Protein AF-A0A7X8XMK5-F1 (afdb_monomer)

Sequence (137 aa):
MNPPAPGGGRPLQSAGFRRRPGPAPDHGAAGRVPAVRRRPLTEQEPGGHGGRRTATLVVAGASLPSQVTALRQRFAHLPIRWLGAISSADLPALYAAATAFVFPSLQEGFGLPVLEAMSCGPPVACSNTSSLPEVAG

Secondary structure (DSSP, 8-state):
--PPPPPPPPP-------PPPPPPPPS------EEEEEPPGGG--S--TT----EEEEEES---HHHHHHHHHHTTTS-EEEEES--TTTHHHHHHT-SEEEE--S--SS-HHHHHHHHT---EEE-SSTTHHHHH-

Structure (mmCIF, N/CA/C/O backbone):
data_AF-A0A7X8XMK5-F1
#
_entry.id   AF-A0A7X8XMK5-F1
#
loop_
_atom_site.group_PDB
_atom_site.id
_atom_site.type_symbol
_atom_site.label_atom_id
_atom_site.label_alt_id
_atom_site.label_comp_id
_atom_site.label_asym_id
_atom_site.label_entity_id
_atom_site.label_seq_id
_atom_site.pdbx_PDB_ins_code
_atom_site.Cartn_x
_atom_site.Cartn_y
_atom_site.Cartn_z
_atom_site.occupancy
_atom_site.B_iso_or_equiv
_atom_site.auth_seq_id
_atom_site.auth_comp_id
_atom_site.auth_asym_id
_atom_site.auth_atom_id
_atom_site.pdbx_PDB_model_num
ATOM 1 N N . MET A 1 1 ? 2.934 40.008 61.803 1.00 47.47 1 MET A N 1
ATOM 2 C CA . MET A 1 1 ? 2.582 38.616 61.451 1.00 47.47 1 MET A CA 1
ATOM 3 C C . MET A 1 1 ? 1.453 38.712 60.430 1.00 47.47 1 MET A C 1
ATOM 5 O O . MET A 1 1 ? 0.412 39.242 60.782 1.00 47.47 1 MET A O 1
ATOM 9 N N . ASN A 1 2 ? 1.702 38.380 59.161 1.00 45.16 2 ASN A N 1
ATOM 10 C CA . ASN A 1 2 ? 0.751 38.548 58.046 1.00 45.16 2 ASN A CA 1
ATOM 11 C C . ASN A 1 2 ? 0.429 37.147 57.475 1.00 45.16 2 ASN A C 1
ATOM 13 O O . ASN A 1 2 ? 1.353 36.327 57.449 1.00 45.16 2 ASN A O 1
ATOM 17 N N . PRO A 1 3 ? -0.814 36.825 57.066 1.00 57.38 3 PRO A N 1
ATOM 18 C CA . PRO A 1 3 ? -1.158 35.482 56.600 1.00 57.38 3 PRO A CA 1
ATOM 19 C C . PRO A 1 3 ? -0.634 35.210 55.174 1.00 57.38 3 PRO A C 1
ATOM 21 O O . PRO A 1 3 ? -0.440 36.154 54.403 1.00 57.38 3 PRO A O 1
ATOM 24 N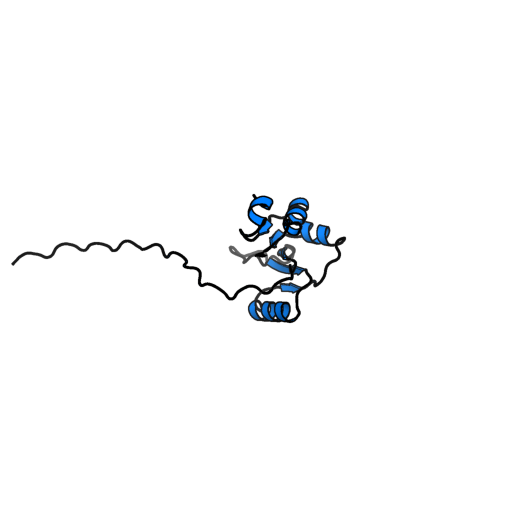 N . PRO A 1 4 ? -0.394 33.938 54.796 1.00 49.59 4 PRO A N 1
ATOM 25 C CA . PRO A 1 4 ? 0.081 33.586 53.460 1.00 49.59 4 PRO A CA 1
ATOM 26 C C . PRO A 1 4 ? -1.049 33.632 52.415 1.00 49.59 4 PRO A C 1
ATOM 28 O O . PRO A 1 4 ? -2.184 33.244 52.683 1.00 49.59 4 PRO A O 1
ATOM 31 N N . ALA A 1 5 ? -0.714 34.097 51.208 1.00 57.72 5 ALA A N 1
ATOM 32 C CA . ALA A 1 5 ? -1.609 34.167 50.051 1.00 57.72 5 ALA A CA 1
ATOM 33 C C . ALA A 1 5 ? -1.912 32.772 49.444 1.00 57.72 5 ALA A C 1
ATOM 35 O O . ALA A 1 5 ? -1.066 31.877 49.529 1.00 57.72 5 ALA A O 1
ATOM 36 N N . PRO A 1 6 ? -3.086 32.573 48.806 1.00 47.69 6 PRO A N 1
ATOM 37 C CA . PRO A 1 6 ? -3.488 31.290 48.231 1.00 47.69 6 PRO A CA 1
ATOM 38 C C . PRO A 1 6 ? -2.776 30.979 46.902 1.00 47.69 6 PRO A C 1
ATOM 40 O O . PRO A 1 6 ? -2.441 31.865 46.118 1.00 47.69 6 PRO A O 1
ATOM 43 N N . GLY A 1 7 ? -2.542 29.683 46.676 1.00 47.25 7 GLY A N 1
ATOM 44 C CA . GLY A 1 7 ? -1.703 29.132 45.614 1.00 47.25 7 GLY A CA 1
ATOM 45 C C . GLY A 1 7 ? -2.146 29.453 44.184 1.00 47.25 7 GLY A C 1
ATOM 46 O O . GLY A 1 7 ? -3.292 29.237 43.797 1.00 47.25 7 GLY A O 1
ATOM 47 N N . GLY A 1 8 ? -1.180 29.899 43.379 1.00 41.25 8 GLY A N 1
ATOM 48 C CA . GLY A 1 8 ? -1.296 30.010 41.929 1.00 41.25 8 GLY A CA 1
ATOM 49 C C . GLY A 1 8 ? -1.097 28.651 41.255 1.00 41.25 8 GLY A C 1
ATOM 50 O O . GLY A 1 8 ? -0.025 28.049 41.343 1.00 41.25 8 GLY A O 1
ATOM 51 N N . GLY A 1 9 ? -2.137 28.169 40.574 1.00 36.94 9 GLY A N 1
ATOM 52 C CA . GLY A 1 9 ? -2.065 27.007 39.693 1.00 36.94 9 GLY A CA 1
ATOM 53 C C . GLY A 1 9 ? -1.074 27.240 38.550 1.00 36.94 9 GLY A C 1
ATOM 54 O O . GLY A 1 9 ? -1.051 28.299 37.925 1.00 36.94 9 GLY A O 1
ATOM 55 N N . ARG A 1 10 ? -0.236 26.240 38.274 1.00 38.28 10 ARG A N 1
ATOM 56 C CA . ARG A 1 10 ? 0.675 26.249 37.123 1.00 38.28 10 ARG A CA 1
ATOM 57 C C . ARG A 1 10 ? -0.142 26.017 35.845 1.00 38.28 10 ARG A C 1
ATOM 59 O O . ARG A 1 10 ? -0.883 25.035 35.805 1.00 38.28 10 ARG A O 1
ATOM 66 N N . PRO A 1 11 ? 0.002 26.830 34.786 1.00 36.62 11 PRO A N 1
ATOM 67 C CA . PRO A 1 11 ? -0.580 26.490 33.496 1.00 36.62 11 PRO A CA 1
ATOM 68 C C . PRO A 1 11 ? 0.116 25.246 32.924 1.00 36.62 11 PRO A C 1
ATOM 70 O O . PRO A 1 11 ? 1.347 25.149 32.913 1.00 36.62 11 PRO A O 1
ATOM 73 N N . LEU A 1 12 ? -0.688 24.286 32.461 1.00 38.25 12 LEU A N 1
ATOM 74 C CA . LEU A 1 12 ? -0.251 23.129 31.682 1.00 38.25 12 LEU A CA 1
ATOM 75 C C . LEU A 1 12 ? 0.432 23.633 30.405 1.00 38.25 12 LEU A C 1
ATOM 77 O O . LEU A 1 12 ? -0.223 24.129 29.492 1.00 38.25 12 LEU A O 1
ATOM 81 N N . GLN A 1 13 ? 1.759 23.522 30.346 1.00 36.03 13 GLN A N 1
ATOM 82 C CA . GLN A 1 13 ? 2.505 23.742 29.112 1.00 36.03 13 GLN A CA 1
ATOM 83 C C . GLN A 1 13 ? 2.167 22.608 28.142 1.00 36.03 13 GLN A C 1
ATOM 85 O O . GLN A 1 13 ? 2.477 21.443 28.390 1.00 36.03 13 GLN A O 1
ATOM 90 N N . SER A 1 14 ? 1.530 22.963 27.031 1.00 34.75 14 SER A N 1
ATOM 91 C CA . SER A 1 14 ? 1.379 22.128 25.846 1.00 34.75 14 SER A CA 1
ATOM 92 C C . SER A 1 14 ? 2.751 21.606 25.409 1.00 34.75 14 SER A C 1
ATOM 94 O O . SER A 1 14 ? 3.614 22.379 24.988 1.00 34.75 14 SER A O 1
ATOM 96 N N . ALA A 1 15 ? 2.960 20.295 25.533 1.00 34.91 15 ALA A N 1
ATOM 97 C CA . ALA A 1 15 ? 4.170 19.614 25.099 1.00 34.91 15 ALA A CA 1
ATOM 98 C C . ALA A 1 15 ? 4.298 19.705 23.569 1.00 34.91 15 ALA A C 1
ATOM 100 O O . ALA A 1 15 ? 3.750 18.895 22.825 1.00 34.91 15 ALA A O 1
ATOM 101 N N . GLY A 1 16 ? 5.019 20.723 23.097 1.00 30.88 16 GLY A N 1
ATOM 102 C CA . GLY A 1 16 ? 5.437 20.837 21.708 1.00 30.88 16 GLY A CA 1
ATOM 103 C C . GLY A 1 16 ? 6.368 19.681 21.348 1.00 30.88 16 GLY A C 1
ATOM 104 O O . GLY A 1 16 ? 7.447 19.530 21.924 1.00 30.88 16 GLY A O 1
ATOM 105 N N . PHE A 1 17 ? 5.945 18.861 20.389 1.00 28.27 17 PHE A N 1
ATOM 106 C CA . PHE A 1 17 ? 6.732 17.785 19.795 1.00 28.27 17 PHE A CA 1
ATOM 107 C C . PHE A 1 17 ? 7.943 18.382 19.060 1.00 28.27 17 PHE A C 1
ATOM 109 O O . PHE A 1 17 ? 7.862 18.755 17.890 1.00 28.27 17 PHE A O 1
ATOM 116 N N . ARG A 1 18 ? 9.083 18.524 19.748 1.00 33.91 18 ARG A N 1
ATOM 117 C CA . ARG A 1 18 ? 10.343 18.905 19.095 1.00 33.91 18 ARG A CA 1
ATOM 118 C C . ARG A 1 18 ? 10.892 17.694 18.339 1.00 33.91 18 ARG A C 1
ATOM 120 O O . ARG A 1 18 ? 11.287 16.703 18.952 1.00 33.91 18 ARG A O 1
ATOM 127 N N . ARG A 1 19 ? 10.927 17.780 17.005 1.00 38.88 19 ARG A N 1
ATOM 128 C CA . ARG A 1 19 ? 11.592 16.799 16.134 1.00 38.88 19 ARG A CA 1
ATOM 129 C C . ARG A 1 19 ? 13.094 16.786 16.441 1.00 38.88 19 ARG A C 1
ATOM 131 O O . ARG A 1 19 ? 13.733 17.834 16.407 1.00 38.88 19 ARG A O 1
ATOM 138 N N . ARG A 1 20 ? 13.665 15.608 16.713 1.00 30.06 20 ARG A N 1
ATOM 139 C CA . ARG A 1 20 ? 15.119 15.415 16.599 1.00 30.06 20 ARG A CA 1
ATOM 140 C C . ARG A 1 20 ? 15.485 15.358 15.107 1.00 30.06 20 ARG A C 1
ATOM 142 O O . ARG A 1 20 ? 14.732 14.732 14.358 1.00 30.06 20 ARG A O 1
ATOM 149 N N . PRO A 1 21 ? 16.608 15.953 14.672 1.00 32.44 21 PRO A N 1
ATOM 150 C CA . PRO A 1 21 ? 17.111 15.730 13.325 1.00 32.44 21 PRO A CA 1
ATOM 151 C C . PRO A 1 21 ? 17.581 14.274 13.210 1.00 32.44 21 PRO A C 1
ATOM 153 O O . PRO A 1 21 ? 18.425 13.828 13.987 1.00 32.44 21 PRO A O 1
ATOM 156 N N . GLY A 1 22 ? 16.965 13.520 12.298 1.00 36.06 22 GLY A N 1
ATOM 157 C CA . GLY A 1 22 ? 17.424 12.189 11.900 1.00 36.06 22 GLY A CA 1
ATOM 158 C C . GLY A 1 22 ? 18.605 12.277 10.925 1.00 36.06 22 GLY A C 1
ATOM 159 O O . GLY A 1 22 ? 18.862 13.358 10.390 1.00 36.06 22 GLY A O 1
ATOM 160 N N . PRO A 1 23 ? 19.335 11.170 10.701 1.00 35.47 23 PRO A N 1
ATOM 161 C CA . PRO A 1 23 ? 20.431 11.133 9.736 1.00 35.47 23 PRO A CA 1
ATOM 162 C C . PRO A 1 23 ? 19.932 11.456 8.318 1.00 35.47 23 PRO A C 1
ATOM 164 O O . PRO A 1 23 ? 18.782 11.171 7.979 1.00 35.47 23 PRO A O 1
ATOM 167 N N . ALA A 1 24 ? 20.801 12.076 7.514 1.00 36.69 24 ALA A N 1
ATOM 168 C CA . ALA A 1 24 ? 20.511 12.462 6.135 1.00 36.69 24 ALA A CA 1
ATOM 169 C C . ALA A 1 24 ? 20.090 11.240 5.289 1.00 36.69 24 ALA A C 1
ATOM 171 O O . ALA A 1 24 ? 20.688 10.176 5.448 1.00 36.69 24 ALA A O 1
ATOM 172 N N . PRO A 1 25 ? 19.069 11.358 4.419 1.00 41.53 25 PRO A N 1
ATOM 173 C CA . PRO A 1 25 ? 18.592 10.231 3.629 1.00 41.53 25 PRO A CA 1
ATOM 174 C C . PRO A 1 25 ? 19.522 9.931 2.447 1.00 41.53 25 PRO A C 1
ATOM 176 O O . PRO A 1 25 ? 19.855 10.815 1.658 1.00 41.53 25 PRO A O 1
ATOM 179 N N . ASP A 1 26 ? 19.886 8.655 2.321 1.00 37.47 26 ASP A N 1
ATOM 180 C CA . ASP A 1 26 ? 20.584 8.093 1.168 1.00 37.47 26 ASP A CA 1
ATOM 181 C C . ASP A 1 26 ? 19.738 8.239 -0.106 1.00 37.47 26 ASP A C 1
ATOM 183 O O . ASP A 1 26 ? 18.527 7.994 -0.125 1.00 37.47 26 ASP A O 1
ATOM 187 N N . HIS A 1 27 ? 20.391 8.645 -1.192 1.00 35.69 27 HIS A N 1
ATOM 188 C CA . HIS A 1 27 ? 19.767 8.853 -2.490 1.00 35.69 27 HIS A CA 1
ATOM 189 C C . HIS A 1 27 ? 19.221 7.538 -3.075 1.00 35.69 27 HIS A C 1
ATOM 191 O O . HIS A 1 27 ? 19.980 6.684 -3.522 1.00 35.69 27 HIS A O 1
ATOM 197 N N . GLY A 1 28 ? 17.891 7.431 -3.160 1.00 33.66 28 GLY A N 1
ATOM 198 C CA . GLY A 1 28 ? 17.207 6.584 -4.139 1.00 33.66 28 GLY A CA 1
ATOM 199 C C . GLY A 1 28 ? 16.764 5.200 -3.658 1.00 33.66 28 GLY A C 1
ATOM 200 O O . GLY A 1 28 ? 17.527 4.244 -3.683 1.00 33.66 28 GLY A O 1
ATOM 201 N N . ALA A 1 29 ? 15.475 5.082 -3.333 1.00 35.19 29 ALA A N 1
ATOM 202 C CA . ALA A 1 29 ? 14.573 4.052 -3.862 1.00 35.19 29 ALA A CA 1
ATOM 203 C C . ALA A 1 29 ? 13.182 4.265 -3.248 1.00 35.19 29 ALA A C 1
ATOM 205 O O . ALA A 1 29 ? 12.958 3.961 -2.077 1.00 35.19 29 ALA A O 1
ATOM 206 N N . ALA A 1 30 ? 12.246 4.773 -4.050 1.00 38.31 30 ALA A N 1
ATOM 207 C CA . ALA A 1 30 ? 10.820 4.755 -3.754 1.00 38.31 30 ALA A CA 1
ATOM 208 C C . ALA A 1 30 ? 10.358 3.291 -3.598 1.00 38.31 30 ALA A C 1
ATOM 210 O O . ALA A 1 30 ? 10.069 2.593 -4.572 1.00 38.31 30 ALA A O 1
ATOM 211 N N . GLY A 1 31 ? 10.368 2.789 -2.364 1.00 37.00 31 GLY A N 1
ATOM 212 C CA . GLY A 1 31 ? 9.845 1.473 -2.019 1.00 37.00 31 GLY A CA 1
ATOM 213 C C . GLY A 1 31 ? 8.330 1.552 -1.881 1.00 37.00 31 GLY A C 1
ATOM 214 O O . GLY A 1 31 ? 7.827 2.258 -1.010 1.00 37.00 31 GLY A O 1
ATOM 215 N N . ARG A 1 32 ? 7.602 0.867 -2.772 1.00 46.12 32 ARG A N 1
ATOM 216 C CA . ARG A 1 32 ? 6.129 0.836 -2.795 1.00 46.12 32 ARG A CA 1
ATOM 217 C C . ARG A 1 32 ? 5.528 0.290 -1.475 1.00 46.12 32 ARG A C 1
ATOM 219 O O . ARG A 1 32 ? 6.204 -0.183 -0.568 1.00 46.12 32 ARG A O 1
ATOM 226 N N . VAL A 1 33 ? 4.209 0.393 -1.399 1.00 47.44 33 VAL A N 1
ATOM 227 C CA . VAL A 1 33 ? 3.424 0.950 -0.302 1.00 47.44 33 VAL A CA 1
ATOM 228 C C . VAL A 1 33 ? 2.726 -0.108 0.570 1.00 47.44 33 VAL A C 1
ATOM 230 O O . VAL A 1 33 ? 2.365 -1.175 0.066 1.00 47.44 33 VAL A O 1
ATOM 233 N N . PRO A 1 34 ? 2.445 0.174 1.857 1.00 52.41 34 PRO A N 1
ATOM 234 C CA . PRO A 1 34 ? 1.472 -0.591 2.625 1.00 52.41 34 PRO A CA 1
ATOM 235 C C . PRO A 1 34 ? 0.010 -0.364 2.175 1.00 52.41 34 PRO A C 1
ATOM 237 O O . PRO A 1 34 ? -0.538 0.732 2.288 1.00 52.41 34 PRO A O 1
ATOM 240 N N . ALA A 1 35 ? -0.656 -1.432 1.735 1.00 55.53 35 ALA A N 1
ATOM 241 C CA . ALA A 1 35 ? -2.107 -1.522 1.579 1.00 55.53 35 ALA A CA 1
ATOM 242 C C . ALA A 1 35 ? -2.709 -2.233 2.803 1.00 55.53 35 ALA A C 1
ATOM 244 O O . ALA A 1 35 ? -2.277 -3.320 3.191 1.00 55.53 35 ALA A O 1
ATOM 245 N N . VAL A 1 36 ? -3.712 -1.641 3.447 1.00 57.03 36 VAL A N 1
ATOM 246 C CA . VAL A 1 36 ? -4.369 -2.253 4.611 1.00 57.03 36 VAL A CA 1
ATOM 247 C C . VAL A 1 36 ? -5.603 -3.006 4.138 1.00 57.03 36 VAL A C 1
ATOM 249 O O . VAL A 1 36 ? -6.507 -2.403 3.564 1.00 57.03 36 VAL A O 1
ATOM 252 N N . ARG A 1 37 ? -5.680 -4.314 4.404 1.00 58.41 37 ARG A N 1
ATOM 253 C CA . ARG A 1 37 ? -6.857 -5.138 4.081 1.00 58.41 37 ARG A CA 1
ATOM 254 C C . ARG A 1 37 ? -7.519 -5.642 5.358 1.00 58.41 37 ARG A C 1
ATOM 256 O O . ARG A 1 37 ? -6.845 -6.126 6.271 1.00 58.41 37 ARG A O 1
ATOM 263 N N . ARG A 1 38 ? -8.850 -5.594 5.429 1.00 47.69 38 ARG A N 1
ATOM 264 C CA . ARG A 1 38 ? -9.599 -6.318 6.469 1.00 47.69 38 ARG A CA 1
ATOM 265 C C . ARG A 1 38 ? -9.599 -7.826 6.196 1.00 47.69 38 ARG A C 1
ATOM 267 O O . ARG A 1 38 ? -9.603 -8.263 5.041 1.00 47.69 38 ARG A O 1
ATOM 274 N N . ARG A 1 39 ? -9.621 -8.638 7.259 1.00 40.12 39 ARG A N 1
ATOM 275 C CA . ARG A 1 39 ? -10.055 -10.037 7.120 1.00 40.12 39 ARG A CA 1
ATOM 276 C C . ARG A 1 39 ? -11.535 -10.075 6.693 1.00 40.12 39 ARG A C 1
ATOM 278 O O . ARG A 1 39 ? -12.280 -9.173 7.083 1.00 40.12 39 ARG A O 1
ATOM 285 N N . PRO A 1 40 ? -11.962 -11.078 5.901 1.00 35.62 40 PRO A N 1
ATOM 286 C CA . PRO A 1 40 ? -13.380 -11.327 5.648 1.00 35.62 40 PRO A CA 1
ATOM 287 C C . PRO A 1 40 ? -14.127 -11.551 6.971 1.00 35.62 40 PRO A C 1
ATOM 289 O O . PRO A 1 40 ? -13.574 -12.132 7.900 1.00 35.62 40 PRO A O 1
ATOM 292 N N . LEU A 1 41 ? -15.377 -11.090 7.052 1.00 38.59 41 LEU A N 1
ATOM 293 C CA . LEU A 1 41 ? -16.205 -11.094 8.267 1.00 38.59 41 LEU A CA 1
ATOM 294 C C . LEU A 1 41 ? -16.653 -12.501 8.732 1.00 38.59 41 LEU A C 1
ATOM 296 O O . LEU A 1 41 ? -17.389 -12.611 9.704 1.00 38.59 41 LEU A O 1
ATOM 300 N N . THR A 1 42 ? -16.236 -13.574 8.056 1.00 38.66 42 THR A N 1
ATOM 301 C CA . THR A 1 42 ? -16.700 -14.955 8.289 1.00 38.66 42 THR A CA 1
ATOM 302 C C . THR A 1 42 ? -16.117 -15.637 9.533 1.00 38.66 42 THR A C 1
ATOM 304 O O . THR A 1 42 ? -16.446 -16.785 9.788 1.00 38.66 42 THR A O 1
ATOM 307 N N . GLU A 1 43 ? -15.293 -14.947 10.326 1.00 47.38 43 GLU A N 1
ATOM 308 C CA . GLU A 1 43 ? -14.756 -15.437 11.611 1.00 47.38 43 GLU A CA 1
ATOM 309 C C . GLU A 1 43 ? -15.158 -14.524 12.790 1.00 47.38 43 GLU A C 1
ATOM 311 O O . GLU A 1 43 ? -14.423 -14.394 13.768 1.00 47.38 43 GLU A O 1
ATOM 316 N N . GLN A 1 44 ? -16.283 -13.803 12.692 1.00 48.66 44 GLN A N 1
ATOM 317 C CA . GLN A 1 44 ? -16.791 -13.043 13.836 1.00 48.66 44 GLN A CA 1
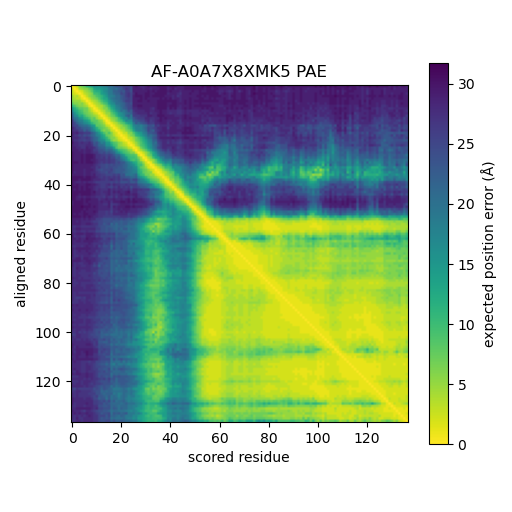ATOM 318 C C . GLN A 1 44 ? -17.624 -13.948 14.743 1.00 48.66 44 GLN A C 1
ATOM 320 O O . GLN A 1 44 ? -18.796 -14.196 14.476 1.00 48.66 44 GLN A O 1
ATOM 325 N N . GLU A 1 45 ? -16.994 -14.409 15.826 1.00 44.91 45 GLU A N 1
ATOM 326 C CA . GLU A 1 45 ? -17.663 -15.019 16.978 1.00 44.91 45 GLU A CA 1
ATOM 327 C C . GLU A 1 45 ? -18.851 -14.135 17.412 1.00 44.91 45 GLU A C 1
ATOM 329 O O . GLU A 1 45 ? -18.658 -12.949 17.728 1.00 44.91 45 GLU A O 1
ATOM 334 N N . PRO A 1 46 ? -20.091 -14.655 17.403 1.00 44.03 46 PRO A N 1
ATOM 335 C CA . PRO A 1 46 ? -21.277 -13.860 17.671 1.00 44.03 46 PRO A CA 1
ATOM 336 C C . PRO A 1 46 ? -21.423 -13.654 19.183 1.00 44.03 46 PRO A C 1
ATOM 338 O O . PRO A 1 46 ? -22.124 -14.396 19.861 1.00 44.03 46 PRO A O 1
ATOM 341 N N . GLY A 1 47 ? -20.750 -12.641 19.734 1.00 48.16 47 GLY A N 1
ATOM 342 C CA . GLY A 1 47 ? -20.944 -12.258 21.136 1.00 48.16 47 GLY A CA 1
ATOM 343 C C . GLY A 1 47 ? -19.787 -11.490 21.764 1.00 48.16 47 GLY A C 1
ATOM 344 O O . GLY A 1 47 ? -19.093 -12.016 22.626 1.00 48.16 47 GLY A O 1
ATOM 345 N N . GLY A 1 48 ? -19.579 -10.225 21.389 1.00 44.00 48 GLY A N 1
ATOM 346 C CA . GLY A 1 48 ? -18.572 -9.398 22.060 1.00 44.00 48 GLY A CA 1
ATOM 347 C C . GLY A 1 48 ? -18.654 -7.916 21.713 1.00 44.00 48 GLY A C 1
ATOM 348 O O . GLY A 1 48 ? -18.254 -7.492 20.630 1.00 44.00 48 GLY A O 1
ATOM 349 N N . HIS A 1 49 ? -19.132 -7.108 22.659 1.00 54.19 49 HIS A N 1
ATOM 350 C CA . HIS A 1 49 ? -19.008 -5.653 22.607 1.00 54.19 49 HIS A CA 1
ATOM 351 C C . HIS A 1 49 ? -17.516 -5.279 22.715 1.00 54.19 49 HIS A C 1
ATOM 353 O O . HIS A 1 49 ? -16.891 -5.534 23.740 1.00 54.19 49 HIS A O 1
ATOM 359 N N . GLY A 1 50 ? -16.942 -4.684 21.659 1.00 49.84 50 GLY A N 1
ATOM 360 C CA . GLY A 1 50 ? -15.571 -4.139 21.673 1.00 49.84 50 GLY A CA 1
ATOM 361 C C . GLY A 1 50 ? -14.482 -4.964 20.969 1.00 49.84 50 GLY A C 1
ATOM 362 O O . GLY A 1 50 ? -13.307 -4.835 21.308 1.00 49.84 50 GLY A O 1
ATOM 363 N N . GLY A 1 51 ? -14.829 -5.800 19.984 1.00 43.91 51 GLY A N 1
ATOM 364 C CA . GLY A 1 51 ? -13.848 -6.587 19.225 1.00 43.91 51 GLY A CA 1
ATOM 365 C C . GLY A 1 51 ? -12.803 -5.722 18.504 1.00 43.91 51 GLY A C 1
ATOM 366 O O . GLY A 1 51 ? -13.141 -4.918 17.630 1.00 43.91 51 GLY A O 1
ATOM 367 N N . ARG A 1 52 ? -11.514 -5.901 18.837 1.00 56.09 52 ARG A N 1
ATOM 368 C CA . ARG A 1 52 ? -10.384 -5.322 18.088 1.00 56.09 52 ARG A CA 1
ATOM 369 C C . ARG A 1 52 ? -10.535 -5.695 16.613 1.00 56.09 52 ARG A C 1
ATOM 371 O O . ARG A 1 52 ? -10.407 -6.862 16.254 1.00 56.09 52 ARG A O 1
ATOM 378 N N . ARG A 1 53 ? -10.791 -4.710 15.747 1.00 56.03 53 ARG A N 1
ATOM 379 C CA . ARG A 1 53 ? -10.825 -4.930 14.296 1.00 56.03 53 ARG A CA 1
ATOM 380 C C . ARG A 1 53 ? -9.444 -5.400 13.844 1.00 56.03 53 ARG A C 1
ATOM 382 O O . ARG A 1 53 ? -8.500 -4.616 13.809 1.00 56.03 53 ARG A O 1
ATOM 389 N N . THR A 1 54 ? -9.320 -6.679 13.508 1.00 68.44 54 THR A N 1
ATOM 390 C CA . THR A 1 54 ? -8.081 -7.251 12.977 1.00 68.44 54 THR A CA 1
ATOM 391 C C . THR A 1 54 ? -7.893 -6.796 11.532 1.00 68.44 54 THR A C 1
ATOM 393 O O . THR A 1 54 ? -8.558 -7.286 10.615 1.00 68.44 54 THR A O 1
ATOM 396 N N . ALA A 1 55 ? -6.995 -5.838 11.325 1.00 74.88 55 ALA A N 1
ATOM 397 C CA . ALA A 1 55 ? -6.519 -5.439 10.006 1.00 74.88 55 ALA A CA 1
ATOM 398 C C . ALA A 1 55 ? -5.216 -6.181 9.685 1.00 74.88 55 ALA A C 1
ATOM 400 O O . ALA A 1 55 ? -4.398 -6.397 10.575 1.00 74.88 55 ALA A O 1
ATOM 401 N N . THR A 1 56 ? -5.028 -6.582 8.428 1.00 85.88 56 THR A N 1
ATOM 402 C CA . THR A 1 56 ? -3.759 -7.123 7.919 1.00 85.88 56 THR A CA 1
ATOM 403 C C . THR A 1 56 ? -3.042 -6.030 7.140 1.00 85.88 56 THR A C 1
ATOM 405 O O . THR A 1 56 ? -3.635 -5.411 6.254 1.00 85.88 56 THR A O 1
ATOM 408 N N . LEU A 1 57 ? -1.770 -5.808 7.459 1.00 87.56 57 LEU A N 1
ATOM 409 C CA . LEU A 1 57 ? -0.907 -4.907 6.705 1.00 87.56 57 LEU A CA 1
ATOM 410 C C . LEU A 1 57 ? -0.320 -5.675 5.521 1.00 87.56 57 LEU A C 1
ATOM 412 O O . LEU A 1 57 ? 0.357 -6.681 5.709 1.00 87.56 57 LEU A O 1
ATOM 416 N N . VAL A 1 58 ? -0.580 -5.233 4.300 1.00 89.75 58 VAL A N 1
ATOM 417 C CA . VAL A 1 58 ? 0.001 -5.820 3.092 1.00 89.75 58 VAL A CA 1
ATOM 418 C C . VAL A 1 58 ? 1.076 -4.874 2.588 1.00 89.75 58 VAL A C 1
ATOM 420 O O . VAL A 1 58 ? 0.773 -3.736 2.270 1.00 89.75 58 VAL A O 1
ATOM 423 N N . VAL A 1 59 ? 2.324 -5.320 2.517 1.00 88.56 59 VAL A N 1
ATOM 424 C CA . VAL A 1 59 ? 3.438 -4.533 1.977 1.00 88.56 59 VAL A CA 1
ATOM 425 C C . VAL A 1 59 ? 3.763 -5.060 0.585 1.00 88.56 59 VAL A C 1
ATOM 427 O O . VAL A 1 59 ? 4.122 -6.233 0.428 1.00 88.56 59 VAL A O 1
ATOM 430 N N . ALA A 1 60 ? 3.616 -4.201 -0.420 1.00 87.38 60 ALA A N 1
ATOM 431 C CA . ALA A 1 60 ? 3.855 -4.525 -1.821 1.00 87.38 60 ALA A CA 1
ATOM 432 C C . ALA A 1 60 ? 4.869 -3.549 -2.411 1.00 87.38 60 ALA A C 1
ATOM 434 O O . ALA A 1 60 ? 4.702 -2.343 -2.291 1.00 87.38 60 ALA A O 1
ATOM 435 N N . GLY A 1 61 ? 5.904 -4.053 -3.074 1.00 82.06 61 GLY A N 1
ATOM 436 C CA . GLY A 1 61 ? 6.954 -3.226 -3.642 1.00 82.06 61 GLY A CA 1
ATOM 437 C C . GLY A 1 61 ? 8.312 -3.885 -3.732 1.00 82.06 61 GLY A C 1
ATOM 438 O O . GLY A 1 61 ? 8.619 -4.833 -3.010 1.00 82.06 61 GLY A O 1
ATOM 439 N N . ALA A 1 62 ? 9.146 -3.323 -4.604 1.00 73.00 62 ALA A N 1
ATOM 440 C CA . ALA A 1 62 ? 10.579 -3.531 -4.521 1.00 73.00 62 ALA A CA 1
ATOM 441 C C . ALA A 1 62 ? 11.114 -2.772 -3.297 1.00 73.00 62 ALA A C 1
ATOM 443 O O . ALA A 1 62 ? 10.762 -1.618 -3.053 1.00 73.00 62 ALA A O 1
ATOM 444 N N . SER A 1 63 ? 11.937 -3.431 -2.496 1.00 75.94 63 SER A N 1
ATOM 445 C CA . SER A 1 63 ? 12.629 -2.841 -1.352 1.00 75.94 63 SER A CA 1
ATOM 446 C C . SER A 1 63 ? 13.947 -3.576 -1.166 1.00 75.94 63 SER A C 1
ATOM 448 O O . SER A 1 63 ? 14.044 -4.763 -1.486 1.00 75.94 63 SER A O 1
ATOM 450 N N . LEU A 1 64 ? 14.961 -2.888 -0.641 1.00 77.25 64 LEU A N 1
ATOM 451 C CA . LEU A 1 64 ? 16.233 -3.533 -0.328 1.00 77.25 64 LEU A CA 1
ATOM 452 C C . LEU A 1 64 ? 16.022 -4.641 0.724 1.00 77.25 64 LEU A C 1
ATOM 454 O O . LEU A 1 64 ? 15.259 -4.431 1.675 1.00 77.25 64 LEU A O 1
ATOM 458 N N . PRO A 1 65 ? 16.715 -5.793 0.623 1.00 80.31 65 PRO A N 1
ATOM 459 C CA . PRO A 1 65 ? 16.573 -6.888 1.587 1.00 80.31 65 PRO A CA 1
ATOM 460 C C . PRO A 1 65 ? 16.797 -6.459 3.044 1.00 80.31 65 PRO A C 1
ATOM 462 O O . PRO A 1 65 ? 16.094 -6.920 3.945 1.00 80.31 65 PRO A O 1
ATOM 465 N N . SER A 1 66 ? 17.731 -5.533 3.279 1.00 80.00 66 SER A N 1
ATOM 466 C CA . SER A 1 66 ? 18.011 -4.963 4.602 1.00 80.00 66 SER A CA 1
ATOM 467 C C . SER A 1 66 ? 16.818 -4.186 5.168 1.00 80.00 66 SER A C 1
ATOM 469 O O . SER A 1 66 ? 16.475 -4.366 6.336 1.00 80.00 66 SER A O 1
ATOM 471 N N . GLN A 1 67 ? 16.129 -3.393 4.341 1.00 81.00 67 GLN A N 1
ATOM 472 C CA . GLN A 1 67 ? 14.936 -2.646 4.749 1.00 81.00 67 GLN A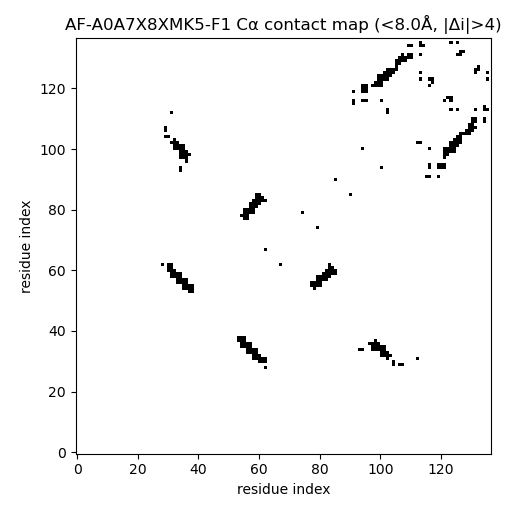 CA 1
ATOM 473 C C . GLN A 1 67 ? 13.773 -3.584 5.084 1.00 81.00 67 GLN A C 1
ATOM 475 O O . GLN A 1 67 ? 13.133 -3.434 6.126 1.00 81.00 67 GLN A O 1
ATOM 480 N N . VAL A 1 68 ? 13.537 -4.600 4.245 1.00 82.81 68 VAL A N 1
ATOM 481 C CA . VAL A 1 68 ? 12.504 -5.618 4.501 1.00 82.81 68 VAL A CA 1
ATOM 482 C C . VAL A 1 68 ? 12.794 -6.361 5.804 1.00 82.81 68 VAL A C 1
ATOM 484 O O . VAL A 1 68 ? 11.890 -6.564 6.613 1.00 82.81 68 VAL A O 1
ATOM 487 N N . THR A 1 69 ? 14.053 -6.733 6.039 1.00 86.00 69 THR A N 1
ATOM 488 C CA . THR A 1 69 ? 14.478 -7.427 7.264 1.00 86.00 69 THR A CA 1
ATOM 489 C C . THR A 1 69 ? 14.249 -6.564 8.504 1.00 86.00 69 THR A C 1
ATOM 491 O O . THR A 1 69 ? 13.622 -7.027 9.460 1.00 86.00 69 THR A O 1
ATOM 494 N N . ALA A 1 70 ? 14.671 -5.298 8.475 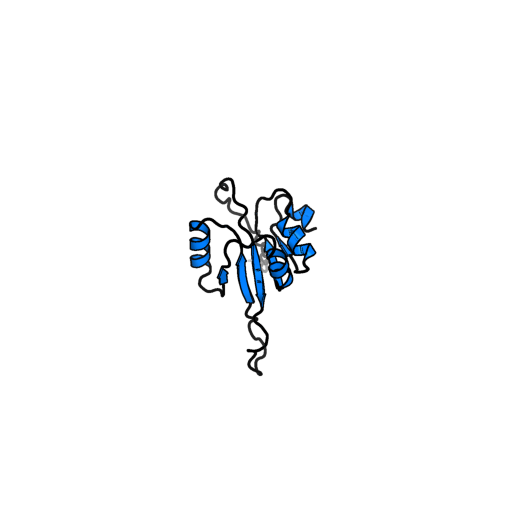1.00 84.50 70 ALA A N 1
ATOM 495 C CA . ALA A 1 70 ? 14.462 -4.366 9.581 1.00 84.50 70 ALA A CA 1
ATOM 496 C C . ALA A 1 70 ? 12.967 -4.161 9.883 1.00 84.50 70 ALA A C 1
ATOM 498 O O . ALA A 1 70 ? 12.551 -4.193 11.043 1.00 84.50 70 ALA A O 1
ATOM 499 N N . LEU A 1 71 ? 12.135 -4.012 8.846 1.00 85.19 71 LEU A N 1
ATOM 500 C CA . LEU A 1 71 ? 10.695 -3.811 9.000 1.00 85.19 71 LEU A CA 1
ATOM 501 C C . LEU A 1 71 ? 10.000 -5.073 9.544 1.00 85.19 71 LEU A C 1
ATOM 503 O O . LEU A 1 71 ? 9.160 -4.975 10.440 1.00 85.19 71 LEU A O 1
ATOM 507 N N . ARG A 1 72 ? 10.409 -6.267 9.092 1.00 87.12 72 ARG A N 1
ATOM 508 C CA . ARG A 1 72 ? 9.944 -7.551 9.648 1.00 87.12 72 ARG A CA 1
ATOM 509 C C . ARG A 1 72 ? 10.263 -7.689 11.131 1.00 87.12 72 ARG A C 1
ATOM 511 O O . ARG A 1 72 ? 9.387 -8.084 11.891 1.00 87.12 72 ARG A O 1
ATOM 518 N N . GLN A 1 73 ? 11.483 -7.349 11.544 1.00 89.06 73 GLN A N 1
ATOM 519 C CA . GLN A 1 73 ? 11.882 -7.405 12.953 1.00 89.06 73 GLN A CA 1
ATOM 520 C C . GLN A 1 73 ? 11.106 -6.386 13.794 1.00 89.06 73 GLN A C 1
ATOM 522 O O . GLN A 1 73 ? 10.563 -6.727 14.844 1.00 89.06 73 GLN A O 1
ATOM 527 N N . ARG A 1 74 ? 10.999 -5.141 13.315 1.00 88.94 74 ARG A N 1
ATOM 528 C CA . ARG A 1 74 ? 10.332 -4.052 14.041 1.00 88.94 74 ARG A CA 1
ATOM 529 C C . ARG A 1 74 ? 8.843 -4.313 14.264 1.00 88.94 74 ARG A C 1
ATOM 531 O O . ARG A 1 74 ? 8.311 -3.952 15.314 1.00 88.94 74 ARG A O 1
ATOM 538 N N . PHE A 1 75 ? 8.183 -4.932 13.292 1.00 87.62 75 PHE A N 1
ATOM 539 C CA . PHE A 1 75 ? 6.737 -5.134 13.287 1.00 87.62 75 PHE A CA 1
ATOM 540 C C . PHE A 1 75 ? 6.327 -6.613 13.338 1.00 87.62 75 PHE A C 1
ATOM 542 O O . PHE A 1 75 ? 5.230 -6.963 12.913 1.00 87.62 75 PHE A O 1
ATOM 549 N N . ALA A 1 76 ? 7.171 -7.482 13.908 1.00 88.12 76 ALA A N 1
ATOM 550 C CA . ALA A 1 76 ? 6.924 -8.928 14.013 1.00 88.12 76 ALA A CA 1
ATOM 551 C C . ALA A 1 76 ? 5.622 -9.304 14.754 1.00 88.12 76 ALA A C 1
ATOM 553 O O . ALA A 1 76 ? 5.097 -10.397 14.580 1.00 88.12 76 ALA A O 1
ATOM 554 N N . HIS A 1 77 ? 5.099 -8.393 15.576 1.00 86.88 77 HIS A N 1
ATOM 555 C CA . HIS A 1 77 ? 3.863 -8.553 16.342 1.00 86.88 77 HIS A CA 1
ATOM 556 C C . HIS A 1 77 ? 2.593 -8.198 15.547 1.00 86.88 77 HIS A C 1
ATOM 558 O O . HIS A 1 77 ? 1.486 -8.364 16.058 1.00 86.88 77 HIS A O 1
ATOM 564 N N . LEU A 1 78 ? 2.732 -7.673 14.325 1.00 85.25 78 LEU A N 1
ATOM 565 C CA . LEU A 1 78 ? 1.610 -7.311 13.463 1.00 85.25 78 LEU A CA 1
ATOM 566 C C . LEU A 1 78 ? 1.370 -8.387 12.394 1.00 85.25 78 LEU A C 1
ATOM 568 O O . LEU A 1 78 ? 2.318 -8.991 11.890 1.00 85.25 78 LEU A O 1
ATOM 572 N N . PRO A 1 79 ? 0.113 -8.605 11.975 1.00 85.75 79 PRO A N 1
ATOM 573 C CA . PRO A 1 79 ? -0.197 -9.477 10.848 1.00 85.75 79 PRO A CA 1
ATOM 574 C C . PRO A 1 79 ? 0.207 -8.797 9.528 1.00 85.75 79 PRO A C 1
ATOM 576 O O . PRO A 1 79 ? -0.586 -8.061 8.934 1.00 85.75 79 PRO A O 1
ATOM 579 N N . ILE A 1 80 ? 1.446 -9.035 9.077 1.00 86.94 80 ILE A N 1
ATOM 580 C CA . ILE A 1 80 ? 1.990 -8.469 7.832 1.00 86.94 80 ILE A CA 1
ATOM 581 C C . ILE A 1 80 ? 2.087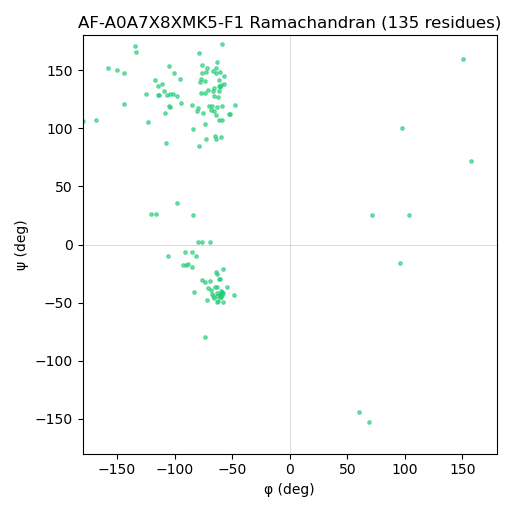 -9.529 6.731 1.00 86.94 80 ILE A C 1
ATOM 583 O O . ILE A 1 80 ? 2.703 -10.579 6.916 1.00 86.94 80 ILE A O 1
ATOM 587 N N . ARG A 1 81 ? 1.537 -9.228 5.551 1.00 89.25 81 ARG A N 1
ATOM 588 C CA . ARG A 1 81 ? 1.754 -9.986 4.311 1.00 89.25 81 ARG A CA 1
ATOM 589 C C . ARG A 1 81 ? 2.709 -9.223 3.405 1.00 89.25 81 ARG A C 1
ATOM 591 O O . ARG A 1 81 ? 2.486 -8.055 3.122 1.00 89.25 81 ARG A O 1
ATOM 598 N N . TRP A 1 82 ? 3.743 -9.896 2.925 1.00 87.56 82 TRP A N 1
ATOM 599 C CA . TRP A 1 82 ? 4.758 -9.313 2.051 1.00 87.56 82 TRP A CA 1
ATOM 600 C C . TRP A 1 82 ? 4.574 -9.883 0.656 1.00 87.56 82 TRP A C 1
ATOM 602 O O . TRP A 1 82 ? 4.767 -11.082 0.474 1.00 87.56 82 TRP A O 1
ATOM 612 N N . LEU A 1 83 ? 4.176 -9.048 -0.298 1.00 87.25 83 LEU A N 1
ATOM 613 C CA . LEU A 1 83 ? 3.927 -9.498 -1.669 1.00 87.25 83 LEU A CA 1
ATOM 614 C C . LEU A 1 83 ? 5.153 -9.354 -2.578 1.00 87.25 83 LEU A C 1
ATOM 616 O O . LEU A 1 83 ? 5.215 -9.991 -3.620 1.00 87.25 83 LEU A O 1
ATOM 620 N N . GLY A 1 84 ? 6.141 -8.547 -2.177 1.00 86.00 84 GLY A N 1
ATOM 621 C CA . GLY A 1 84 ? 7.294 -8.239 -3.022 1.00 86.00 84 GLY A CA 1
ATOM 622 C C . GLY A 1 84 ? 6.901 -7.379 -4.224 1.00 86.00 84 GLY A C 1
ATOM 623 O O . GLY A 1 84 ? 5.946 -6.604 -4.151 1.00 86.00 84 GLY A O 1
ATOM 624 N N . ALA A 1 85 ? 7.657 -7.478 -5.318 1.00 85.44 85 ALA A N 1
ATOM 625 C CA . ALA A 1 85 ? 7.375 -6.726 -6.535 1.00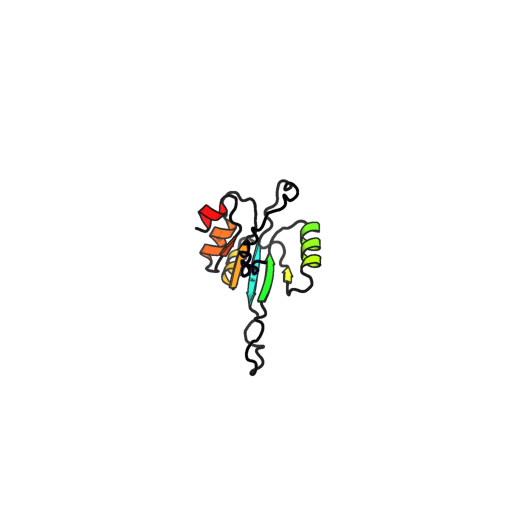 85.44 85 ALA A CA 1
ATOM 626 C C . ALA A 1 85 ? 6.048 -7.183 -7.168 1.00 85.44 85 ALA A C 1
ATOM 628 O O . ALA A 1 85 ? 5.846 -8.367 -7.412 1.00 85.44 85 ALA A O 1
ATOM 629 N N . ILE A 1 86 ? 5.165 -6.222 -7.446 1.00 87.00 86 ILE A N 1
ATOM 630 C CA . ILE A 1 86 ? 3.871 -6.438 -8.101 1.00 87.00 86 ILE A CA 1
ATOM 631 C C . ILE A 1 86 ? 3.915 -5.827 -9.497 1.00 87.00 86 ILE A C 1
ATOM 633 O O . ILE A 1 86 ? 4.451 -4.724 -9.677 1.00 87.00 86 ILE A O 1
ATOM 637 N N . SER A 1 87 ? 3.360 -6.547 -10.471 1.00 88.31 87 SER A N 1
ATOM 638 C CA . SER A 1 87 ? 3.260 -6.070 -11.847 1.00 88.31 87 SER A CA 1
ATOM 639 C C . SER A 1 87 ? 2.366 -4.827 -11.921 1.00 88.31 87 SER A C 1
ATOM 641 O O . SER A 1 87 ? 1.451 -4.650 -11.117 1.00 88.31 87 SER A O 1
ATOM 643 N N . SER A 1 88 ? 2.601 -3.957 -12.902 1.00 86.81 88 SER A N 1
ATOM 644 C CA . SER A 1 88 ? 1.727 -2.794 -13.110 1.00 86.81 88 SER A CA 1
ATOM 645 C C . SER A 1 88 ? 0.290 -3.196 -13.468 1.00 86.81 88 SER A C 1
ATOM 647 O O . SER A 1 88 ? -0.628 -2.436 -13.193 1.00 86.81 88 SER A O 1
ATOM 649 N N . ALA A 1 89 ? 0.086 -4.390 -14.041 1.00 90.81 89 ALA A N 1
ATOM 650 C CA . ALA A 1 89 ? -1.237 -4.906 -14.392 1.00 90.81 89 ALA A CA 1
ATOM 651 C C . ALA A 1 89 ? -2.048 -5.360 -13.164 1.00 90.81 89 ALA A C 1
ATOM 653 O O . ALA A 1 89 ? -3.266 -5.206 -13.147 1.00 90.81 89 ALA A O 1
ATOM 654 N N . ASP A 1 90 ? -1.382 -5.869 -12.122 1.00 88.81 90 ASP A N 1
ATOM 655 C CA . ASP A 1 90 ? -2.042 -6.362 -10.901 1.00 88.81 90 ASP A CA 1
ATOM 656 C C . ASP A 1 90 ? -2.246 -5.265 -9.844 1.00 88.81 90 ASP A C 1
ATOM 658 O O . ASP A 1 90 ? -3.036 -5.415 -8.907 1.00 88.81 90 ASP A O 1
ATOM 662 N N . LEU A 1 91 ? -1.527 -4.148 -9.976 1.00 88.81 91 LEU A N 1
ATOM 663 C CA . LEU A 1 91 ? -1.546 -3.046 -9.017 1.00 88.81 91 LEU A CA 1
ATOM 664 C C . LEU A 1 91 ? -2.949 -2.431 -8.820 1.00 88.81 91 LEU A C 1
ATOM 666 O O . LEU A 1 91 ? -3.337 -2.252 -7.662 1.00 88.81 91 LEU A O 1
ATOM 670 N N . PRO A 1 92 ? -3.757 -2.186 -9.876 1.00 91.12 92 PRO A N 1
ATOM 671 C CA . PRO A 1 9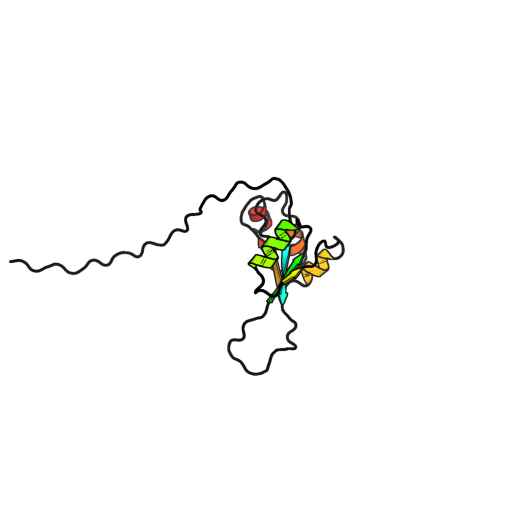2 ? -5.115 -1.664 -9.716 1.00 91.12 92 PRO A CA 1
ATOM 672 C C . PRO A 1 92 ? -6.017 -2.584 -8.889 1.00 91.12 92 PRO A C 1
ATOM 674 O O . PRO A 1 92 ? -6.761 -2.115 -8.029 1.00 91.12 92 PRO A O 1
ATOM 677 N N . ALA A 1 93 ? -5.913 -3.904 -9.085 1.00 89.94 93 ALA A N 1
ATOM 678 C CA . ALA A 1 93 ? -6.677 -4.876 -8.305 1.00 89.94 93 ALA A CA 1
ATOM 679 C C . ALA A 1 93 ? -6.275 -4.849 -6.821 1.00 89.94 93 ALA A C 1
ATOM 681 O O . ALA A 1 93 ? -7.128 -4.971 -5.938 1.00 89.94 93 ALA A O 1
ATOM 682 N N . LEU A 1 94 ? -4.986 -4.642 -6.535 1.00 90.25 94 LEU A N 1
ATOM 683 C CA . LEU A 1 94 ? -4.492 -4.495 -5.169 1.00 90.25 94 LEU A CA 1
ATOM 684 C C . LEU A 1 94 ? -5.003 -3.205 -4.508 1.00 90.25 94 LEU A C 1
ATOM 686 O O . LEU A 1 94 ? -5.418 -3.254 -3.348 1.00 90.25 94 LEU A O 1
ATOM 690 N N . TYR A 1 95 ? -5.005 -2.080 -5.230 1.00 91.88 95 TYR A N 1
ATOM 691 C CA . TYR A 1 95 ? -5.556 -0.817 -4.733 1.00 91.88 95 TYR A CA 1
ATOM 692 C C . TYR A 1 95 ? -7.057 -0.912 -4.468 1.00 91.88 95 TYR A C 1
ATOM 694 O O . TYR A 1 95 ? -7.497 -0.591 -3.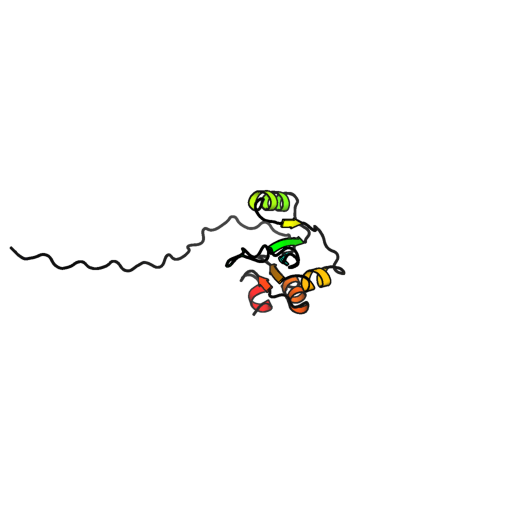366 1.00 91.88 95 TYR A O 1
ATOM 702 N N . ALA A 1 96 ? -7.828 -1.421 -5.429 1.00 89.50 96 ALA A N 1
ATOM 703 C CA . ALA A 1 96 ? -9.278 -1.565 -5.305 1.00 89.50 96 ALA A CA 1
ATOM 704 C C . ALA A 1 96 ? -9.686 -2.500 -4.150 1.00 89.50 96 ALA A C 1
ATOM 706 O O . ALA A 1 96 ? -10.737 -2.325 -3.536 1.00 89.50 96 ALA A O 1
ATOM 707 N N . ALA A 1 97 ? -8.850 -3.490 -3.819 1.00 90.38 97 ALA A N 1
ATOM 708 C CA . ALA A 1 97 ? -9.084 -4.396 -2.696 1.00 90.38 97 ALA A CA 1
ATOM 709 C C . ALA A 1 97 ? -8.667 -3.821 -1.325 1.00 90.38 97 ALA A C 1
ATOM 711 O O . ALA A 1 97 ? -8.939 -4.448 -0.290 1.00 90.38 97 ALA A O 1
ATOM 712 N N . ALA A 1 98 ? -7.974 -2.679 -1.287 1.00 88.88 98 ALA A N 1
ATOM 713 C CA . ALA A 1 98 ? -7.483 -2.079 -0.054 1.00 88.88 98 ALA A CA 1
ATOM 714 C C . ALA A 1 98 ? -8.602 -1.346 0.702 1.00 88.88 98 ALA A C 1
ATOM 716 O O . ALA A 1 98 ? -9.430 -0.644 0.136 1.00 88.88 98 ALA A O 1
ATOM 717 N N . THR A 1 99 ? -8.609 -1.470 2.028 1.00 92.00 99 THR A N 1
ATOM 718 C CA . THR A 1 99 ? -9.461 -0.652 2.909 1.00 92.00 99 THR A CA 1
ATOM 719 C C . THR A 1 99 ? -8.905 0.764 3.069 1.00 92.00 99 THR A C 1
ATOM 721 O O . THR A 1 99 ? -9.665 1.696 3.304 1.00 92.00 99 THR A O 1
ATOM 724 N N . ALA A 1 100 ? -7.583 0.903 2.991 1.00 91.62 100 ALA A N 1
ATOM 725 C CA . ALA A 1 100 ? -6.863 2.167 2.949 1.00 91.62 100 ALA A CA 1
ATOM 726 C C . ALA A 1 100 ? -5.484 1.941 2.321 1.00 91.62 100 ALA A C 1
ATOM 728 O O . ALA A 1 100 ? -4.903 0.855 2.455 1.00 91.62 100 ALA A O 1
ATOM 729 N N . PHE A 1 101 ? -4.956 2.979 1.687 1.00 93.25 101 PHE A N 1
ATOM 730 C CA . PHE A 1 101 ? -3.621 3.008 1.106 1.00 93.25 101 PHE A CA 1
ATOM 731 C C . PHE A 1 101 ? -2.747 4.006 1.868 1.00 93.25 101 PHE A C 1
ATOM 733 O O . PHE A 1 101 ? -3.163 5.140 2.089 1.00 93.25 101 PHE A O 1
ATOM 740 N N . VAL A 1 102 ? -1.557 3.592 2.311 1.00 91.25 102 VAL A N 1
ATOM 741 C CA . VAL A 1 102 ? -0.692 4.430 3.156 1.00 91.25 102 VAL A CA 1
ATOM 742 C C . VAL A 1 102 ? 0.668 4.612 2.508 1.00 91.25 102 VAL A C 1
ATOM 744 O O . VAL A 1 102 ? 1.464 3.694 2.590 1.00 91.25 102 VAL A O 1
ATOM 747 N N . PHE A 1 103 ? 0.982 5.778 1.944 1.00 90.94 103 PHE A N 1
ATOM 748 C CA . PHE A 1 103 ? 2.243 6.070 1.259 1.00 90.94 103 PHE A CA 1
ATOM 749 C C . PHE A 1 103 ? 3.180 6.998 2.054 1.00 90.94 103 PHE A C 1
ATOM 751 O O . PHE A 1 103 ? 3.160 8.214 1.859 1.00 90.94 103 PHE A O 1
ATOM 758 N N . PRO A 1 104 ? 4.035 6.457 2.947 1.00 88.38 104 PRO A N 1
ATOM 759 C CA . PRO A 1 104 ? 4.864 7.248 3.857 1.00 88.38 104 PRO A CA 1
ATOM 760 C C . PRO A 1 104 ? 6.177 7.734 3.215 1.00 88.38 104 PRO A C 1
ATOM 762 O O . PRO A 1 104 ? 7.166 7.933 3.921 1.00 88.38 104 PRO A O 1
ATOM 765 N N . SER A 1 105 ? 6.230 7.884 1.886 1.00 86.19 105 SER A N 1
ATOM 766 C CA . SER A 1 105 ? 7.442 8.355 1.204 1.00 86.19 105 SER A CA 1
ATOM 767 C C . SER A 1 105 ? 7.741 9.797 1.612 1.00 86.19 105 SER A C 1
ATOM 769 O O . SER A 1 105 ? 6.827 10.612 1.695 1.00 86.19 105 SER A O 1
ATOM 771 N N . LEU A 1 106 ? 8.999 10.115 1.923 1.00 86.56 106 LEU A N 1
ATOM 772 C CA . LEU A 1 106 ? 9.401 11.475 2.310 1.00 86.56 106 LEU A CA 1
ATOM 773 C C . LEU A 1 106 ? 9.825 12.325 1.107 1.00 86.56 106 LEU A C 1
ATOM 775 O O . LEU A 1 106 ? 9.856 13.551 1.218 1.00 86.56 106 LEU A O 1
ATOM 779 N N . GLN A 1 107 ? 10.136 11.684 -0.022 1.00 84.81 107 GLN A N 1
ATOM 780 C CA . GLN A 1 107 ? 10.637 12.336 -1.223 1.00 84.81 107 GLN A CA 1
ATOM 781 C C . GLN A 1 107 ? 10.091 11.650 -2.470 1.00 84.81 107 GLN A C 1
ATOM 783 O O . GLN A 1 107 ? 10.327 10.467 -2.696 1.00 84.81 107 GLN A O 1
ATOM 788 N N . GLU A 1 108 ? 9.380 12.422 -3.283 1.00 83.56 108 GLU A N 1
ATOM 789 C CA . GLU A 1 108 ? 8.687 11.955 -4.480 1.00 83.56 108 GLU A CA 1
ATOM 790 C C . GLU A 1 108 ? 8.740 12.997 -5.588 1.00 83.56 108 GLU A C 1
ATOM 792 O O . GLU A 1 108 ? 8.720 14.199 -5.322 1.00 83.56 108 GLU A O 1
ATOM 797 N N . GLY A 1 109 ? 8.778 12.522 -6.834 1.00 85.81 109 GLY A N 1
ATOM 798 C CA . GLY A 1 109 ? 8.701 13.384 -8.011 1.00 85.81 109 GLY A CA 1
ATOM 799 C C . GLY A 1 109 ? 7.282 13.908 -8.209 1.00 85.81 109 GLY A C 1
ATOM 800 O O . GLY A 1 109 ? 6.967 15.027 -7.825 1.00 85.81 109 GLY A O 1
ATOM 801 N N . PHE A 1 110 ? 6.412 13.073 -8.777 1.00 86.19 110 PHE A N 1
ATOM 802 C CA . PHE A 1 110 ? 5.046 13.460 -9.155 1.00 86.19 110 PHE A CA 1
ATOM 803 C C . PHE A 1 110 ? 3.943 12.912 -8.243 1.00 86.19 110 PHE A C 1
ATOM 805 O O . PHE A 1 110 ? 2.791 13.285 -8.410 1.00 86.19 110 PHE A O 1
ATOM 812 N N . GLY A 1 111 ? 4.247 11.987 -7.329 1.00 88.12 111 GLY A N 1
ATOM 813 C CA . GLY A 1 111 ? 3.212 11.348 -6.509 1.00 88.12 111 GLY A CA 1
ATOM 814 C C . GLY A 1 111 ? 2.311 10.369 -7.277 1.00 88.12 111 GLY A C 1
ATOM 815 O O . GLY A 1 111 ? 1.189 10.115 -6.847 1.00 88.12 111 GLY A O 1
ATOM 816 N N . LEU A 1 112 ? 2.794 9.779 -8.383 1.00 90.88 112 LEU A N 1
ATOM 817 C CA . LEU A 1 112 ? 2.032 8.804 -9.184 1.00 90.88 112 LEU A CA 1
ATOM 818 C C . LEU A 1 112 ? 1.381 7.689 -8.344 1.00 90.88 112 LEU A C 1
ATOM 820 O O . LEU A 1 112 ? 0.193 7.459 -8.544 1.00 90.88 112 LEU A O 1
ATOM 824 N N . PRO A 1 113 ? 2.055 7.068 -7.349 1.00 89.56 113 PRO A N 1
ATOM 825 C CA . PRO A 1 113 ? 1.418 6.031 -6.534 1.00 89.56 113 PRO A CA 1
ATOM 826 C C . PRO A 1 113 ? 0.190 6.518 -5.753 1.00 89.56 113 PRO A C 1
ATOM 828 O O . PRO A 1 113 ? -0.718 5.733 -5.488 1.00 89.56 113 PRO A O 1
ATOM 831 N N . VAL A 1 114 ? 0.152 7.801 -5.369 1.00 91.94 114 VAL A N 1
ATOM 832 C CA . VAL A 1 114 ? -1.007 8.414 -4.702 1.00 91.94 114 VAL A CA 1
ATOM 833 C C . VAL A 1 114 ? -2.145 8.600 -5.696 1.00 91.94 114 VAL A C 1
ATOM 835 O O . VAL A 1 114 ? -3.255 8.166 -5.405 1.00 91.94 114 VAL A O 1
ATOM 838 N N . LEU A 1 115 ? -1.872 9.156 -6.880 1.00 92.75 115 LEU A N 1
ATOM 839 C CA . LEU A 1 115 ? -2.881 9.333 -7.932 1.00 92.75 115 LEU A CA 1
ATOM 840 C C . LEU A 1 115 ? -3.477 7.998 -8.393 1.00 92.75 115 LEU A C 1
ATOM 842 O O . LEU A 1 115 ? -4.696 7.869 -8.509 1.00 92.75 115 LEU A O 1
ATOM 846 N N . GLU A 1 116 ? -2.629 6.994 -8.611 1.00 92.81 116 GLU A N 1
ATOM 847 C CA . GLU A 1 116 ? -3.044 5.638 -8.974 1.00 92.81 116 GLU A CA 1
ATOM 848 C C . GLU A 1 116 ? -3.975 5.049 -7.906 1.00 92.81 116 GLU A C 1
ATOM 850 O O . GLU A 1 116 ? -5.073 4.587 -8.228 1.00 92.81 116 GLU A O 1
ATOM 855 N N . ALA A 1 117 ? -3.595 5.130 -6.626 1.00 92.19 117 ALA A N 1
ATOM 856 C CA . ALA A 1 117 ? -4.439 4.657 -5.535 1.00 92.19 117 ALA A CA 1
ATOM 857 C C . ALA A 1 117 ? -5.754 5.443 -5.428 1.00 92.19 117 ALA A C 1
ATOM 859 O O . ALA A 1 117 ? -6.808 4.822 -5.322 1.00 92.19 117 ALA A O 1
ATOM 860 N N . MET A 1 118 ? -5.731 6.777 -5.522 1.00 93.88 118 MET A N 1
ATOM 861 C CA . MET A 1 118 ? -6.946 7.606 -5.498 1.00 93.88 118 MET A CA 1
ATOM 862 C C . MET A 1 118 ? -7.900 7.238 -6.641 1.00 93.88 118 MET A C 1
ATOM 864 O O . MET A 1 118 ? -9.102 7.107 -6.412 1.00 93.88 118 MET A O 1
ATOM 868 N N . SER A 1 119 ? -7.374 6.986 -7.847 1.00 94.75 119 SER A N 1
ATOM 869 C CA . SER A 1 119 ? -8.179 6.556 -9.002 1.00 94.75 119 SER A CA 1
ATOM 870 C C . SER A 1 119 ? -8.854 5.192 -8.810 1.00 94.75 119 SER A C 1
ATOM 872 O O . SER A 1 119 ? -9.878 4.918 -9.430 1.00 94.75 119 SER A O 1
ATOM 874 N N . CYS A 1 120 ? -8.313 4.351 -7.924 1.00 93.69 120 CYS A N 1
ATOM 875 C CA . CYS A 1 120 ? -8.860 3.033 -7.606 1.00 93.69 120 CYS A CA 1
ATOM 876 C C . CYS A 1 120 ? -9.850 3.053 -6.426 1.00 93.69 120 CYS A C 1
ATOM 878 O O . CYS A 1 120 ? -10.453 2.023 -6.123 1.00 93.69 120 CYS A O 1
ATOM 880 N N . GLY A 1 121 ? -10.016 4.196 -5.748 1.00 92.00 121 GLY A N 1
ATOM 881 C CA . GLY A 1 121 ? -11.045 4.416 -4.730 1.00 92.00 121 GLY A CA 1
ATOM 882 C C . GLY A 1 121 ? -10.709 4.228 -3.236 1.00 92.00 121 GLY A C 1
ATOM 883 O O . GLY A 1 121 ? -11.514 4.715 -2.436 1.00 92.00 121 GLY A O 1
ATOM 884 N N . PRO A 1 122 ? -9.614 3.585 -2.767 1.00 92.94 122 PRO A N 1
ATOM 885 C CA . PRO A 1 122 ?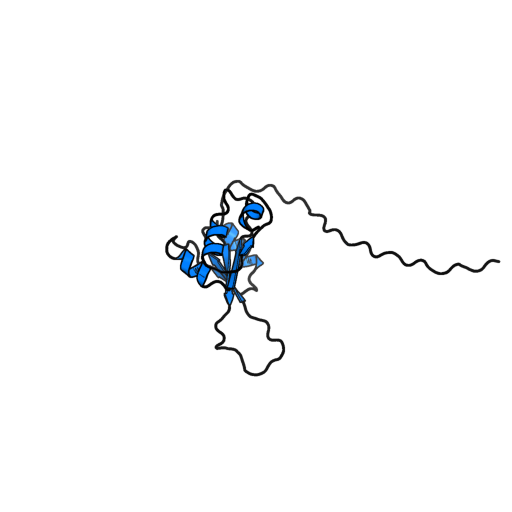 -9.343 3.551 -1.331 1.00 92.94 122 PRO A CA 1
ATOM 886 C C . PRO A 1 122 ? -9.003 4.948 -0.780 1.00 92.94 122 PRO A C 1
ATOM 888 O O . PRO A 1 122 ? -8.359 5.745 -1.465 1.00 92.94 122 PRO A O 1
ATOM 891 N N . PRO A 1 123 ? -9.340 5.237 0.492 1.00 93.56 123 PRO A N 1
ATOM 892 C CA . PRO A 1 123 ? -8.807 6.412 1.168 1.00 93.56 123 PRO A CA 1
ATOM 893 C C . PRO A 1 123 ? -7.276 6.332 1.231 1.00 93.56 123 PRO A C 1
ATOM 895 O O . PRO A 1 123 ? -6.713 5.275 1.547 1.00 93.56 123 PRO A O 1
ATOM 898 N N . VAL A 1 124 ? -6.616 7.459 0.960 1.00 93.44 124 VAL A N 1
ATOM 899 C CA . VAL A 1 124 ? -5.155 7.571 0.931 1.00 93.44 124 VAL A CA 1
ATOM 900 C C . VAL A 1 124 ? -4.650 8.373 2.127 1.00 93.44 124 VAL A C 1
ATOM 902 O O . VAL A 1 124 ? -5.148 9.454 2.421 1.00 93.44 124 VAL A O 1
ATOM 905 N N . ALA A 1 125 ? -3.636 7.846 2.806 1.00 92.31 125 ALA A N 1
ATOM 906 C CA . ALA A 1 125 ? -2.802 8.593 3.737 1.00 92.31 125 ALA A CA 1
ATOM 907 C C . ALA A 1 125 ? -1.384 8.651 3.170 1.00 92.31 125 ALA A C 1
ATOM 909 O O . ALA A 1 125 ? -0.816 7.615 2.841 1.00 92.31 125 ALA A O 1
ATOM 910 N N . CYS A 1 126 ? -0.783 9.826 3.072 1.00 92.25 126 CYS A N 1
ATOM 911 C CA . CYS A 1 126 ? 0.592 9.977 2.607 1.00 92.25 126 CYS A CA 1
ATOM 912 C C . CYS A 1 126 ? 1.373 10.931 3.513 1.00 92.25 126 CYS A C 1
ATOM 914 O O . CYS A 1 126 ? 0.805 11.557 4.411 1.00 92.25 126 CYS A O 1
ATOM 916 N N . SER A 1 127 ? 2.687 11.022 3.318 1.00 91.00 127 SER A N 1
ATOM 917 C CA . SER A 1 127 ? 3.474 12.067 3.981 1.00 91.00 127 SER A CA 1
ATOM 918 C C . SER A 1 127 ? 3.034 13.458 3.523 1.00 91.00 127 SER A C 1
ATOM 920 O O . SER A 1 127 ? 2.507 13.630 2.429 1.00 91.00 127 SER A O 1
ATOM 922 N N . ASN A 1 128 ? 3.315 14.465 4.348 1.00 90.00 128 ASN A N 1
ATOM 923 C CA . ASN A 1 128 ? 3.038 15.873 4.066 1.00 90.00 128 ASN A CA 1
ATOM 924 C C . ASN A 1 128 ? 4.281 16.623 3.542 1.00 90.00 128 ASN A C 1
ATOM 926 O O . ASN A 1 128 ? 4.519 17.773 3.908 1.00 90.00 128 ASN A O 1
ATOM 930 N N . THR A 1 129 ? 5.119 15.945 2.757 1.00 88.94 129 THR A N 1
ATOM 931 C CA . THR A 1 129 ? 6.401 16.461 2.253 1.00 88.94 129 THR A CA 1
ATOM 932 C C . THR A 1 129 ? 6.545 16.186 0.758 1.00 88.94 129 THR A C 1
ATOM 934 O O . THR A 1 129 ? 5.833 15.347 0.207 1.00 88.94 129 THR A O 1
ATOM 937 N N . SER A 1 130 ? 7.512 16.843 0.109 1.00 86.88 130 SER A N 1
ATOM 938 C CA . SER A 1 130 ? 7.711 16.758 -1.347 1.00 86.88 130 SER A CA 1
ATOM 939 C C . SER A 1 130 ? 6.471 17.255 -2.102 1.00 86.88 130 SER A C 1
ATOM 941 O O . SER A 1 130 ? 5.836 18.184 -1.628 1.00 86.88 130 SER A O 1
ATOM 943 N N . SER A 1 131 ? 6.132 16.642 -3.238 1.00 86.56 131 SER A N 1
ATOM 944 C CA . SER A 1 131 ? 4.949 16.941 -4.055 1.00 86.56 131 SER A CA 1
ATOM 945 C C . SER A 1 131 ? 3.641 16.322 -3.541 1.00 86.56 131 SER A C 1
ATOM 947 O O . SER A 1 131 ? 2.609 16.402 -4.202 1.00 86.56 131 SER A O 1
ATOM 949 N N . LEU A 1 132 ? 3.670 15.623 -2.401 1.00 88.38 132 LEU A N 1
ATOM 950 C CA . LEU A 1 132 ? 2.509 14.889 -1.897 1.00 88.38 132 LEU A CA 1
ATOM 951 C C . LEU A 1 132 ? 1.378 15.786 -1.363 1.00 88.38 132 LEU A C 1
ATOM 953 O O . LEU A 1 132 ? 0.229 15.423 -1.609 1.00 88.38 132 LEU A O 1
ATOM 957 N N . PRO A 1 133 ? 1.633 16.927 -0.684 1.00 87.56 133 PRO A N 1
ATOM 958 C CA . PRO A 1 133 ? 0.573 17.862 -0.303 1.00 87.56 133 PRO A CA 1
ATOM 959 C C . PRO A 1 133 ? -0.227 18.375 -1.504 1.00 87.56 133 PRO A C 1
ATOM 961 O O . PRO A 1 133 ? -1.449 18.426 -1.455 1.00 87.56 133 PRO A O 1
ATOM 964 N N . GLU A 1 134 ? 0.445 18.692 -2.609 1.00 88.44 134 GLU A N 1
ATOM 965 C CA . GLU A 1 134 ? -0.196 19.205 -3.820 1.00 88.44 134 GLU A CA 1
ATOM 966 C C . GLU A 1 134 ? -1.052 18.141 -4.522 1.00 88.44 134 GLU A C 1
ATOM 968 O O . GLU A 1 134 ? -2.052 18.466 -5.158 1.00 88.44 134 GLU A O 1
ATOM 973 N N . VAL A 1 135 ? -0.657 16.870 -4.418 1.00 88.75 135 VAL A N 1
ATOM 974 C CA . VAL A 1 135 ? -1.354 15.738 -5.043 1.00 88.75 135 VAL A CA 1
ATOM 975 C C . VAL A 1 135 ? -2.527 15.246 -4.193 1.00 88.75 135 VAL A C 1
ATOM 977 O O . VAL A 1 135 ? -3.571 14.890 -4.737 1.00 88.75 135 VAL A O 1
ATOM 980 N N . ALA A 1 136 ? -2.353 15.183 -2.871 1.00 87.06 136 ALA A N 1
ATOM 981 C CA . ALA A 1 136 ? -3.349 14.636 -1.952 1.00 87.06 136 ALA A CA 1
ATOM 982 C C . ALA A 1 136 ? -4.426 15.651 -1.530 1.00 87.06 136 ALA A C 1
ATOM 984 O O . ALA A 1 136 ? -5.502 15.221 -1.105 1.00 87.06 136 ALA A O 1
ATOM 985 N N . GLY A 1 137 ? -4.157 16.954 -1.695 1.00 80.88 137 GLY A N 1
ATOM 986 C CA . GLY A 1 137 ? -5.053 18.052 -1.317 1.00 80.88 137 GLY A CA 1
ATOM 987 C C . GLY A 1 137 ? -4.689 18.712 0.005 1.00 80.88 137 GLY A C 1
ATOM 988 O O . GLY A 1 137 ? -4.422 17.985 0.991 1.00 80.88 137 GLY A O 1
#

Mean predicted aligned error: 14.53 Å

Foldseek 3Di:
DDDDDDDDDDDDPDPDPDDDDDDDDDDDDQFDWWFKAFDPPVPDDPDDDPDDRQIETEGEGADDPVVVVVVCVVPVVHRYHYPYYDDPVCVLVSLLRGQEIEAADQEDDQPVVVVSSVVSPHHYHYDPHYCCVVVND

Solvent-accessible surface area (backbone atoms only — not comparable to full-atom values): 8781 Å² total; per-residue (Å²): 141,81,86,86,81,83,85,82,80,78,81,83,76,80,83,74,85,76,80,75,88,72,81,83,83,79,89,83,75,89,53,54,41,44,34,34,30,67,63,77,78,90,76,65,78,92,80,66,96,81,71,80,81,64,60,33,43,32,39,36,28,58,67,59,69,67,56,54,49,53,51,49,66,76,44,64,91,50,60,68,47,78,67,38,69,71,56,82,84,53,44,57,61,54,34,52,64,23,67,29,38,42,42,78,57,69,71,54,80,78,39,60,74,57,55,56,32,52,75,40,63,26,55,76,46,63,36,87,38,64,40,32,44,80,69,74,103

pLDDT: mean 70.23, std 22.71, range [28.27, 94.75]

Radius of gyration: 22.04 Å; Cα contacts (8 Å, |Δi|>4): 169; chains: 1; bounding box: 42×54×76 Å

Nearest PDB structures (foldseek):
  6kqi-assembly1_A  TM=7.995E-01  e=4.768E-03  Homo sapiens
  3cx4-assembly1_A  TM=8.163E-01  e=1.947E-01  Escherichia coli
  2r4t-assembly1_A  TM=8.140E-01  e=2.078E-01  unclassified
  6gng-assembly2_B  TM=7.778E-01  e=4.842E-01  Cyanophora paradoxa
  8p6s-assembly1_A  TM=6.928E-01  e=6.704E-01  Arabidopsis thaliana